Protein AF-A0A645H1V6-F1 (afdb_monomer_lite)

Radius of gyration: 13.67 Å; chains: 1; bounding box: 30×22×35 Å

InterPro domains:
  IPR027461 LD-carboxypeptidase A, C-terminal domain superfamily [G3DSA:3.50.30.60] (1-53)
  IPR027461 LD-carboxypeptidase A, C-terminal domain superfamily [SSF141986] (5-48)
  IPR040921 LD-carboxypeptidase, C-terminal [PF17676] (4-43)

Structure (mmCIF, N/CA/C/O backbone):
data_AF-A0A645H1V6-F1
#
_entry.id   AF-A0A645H1V6-F1
#
loop_
_atom_site.group_PDB
_atom_site.id
_atom_site.type_symbol
_atom_site.label_atom_id
_atom_site.label_alt_id
_atom_site.label_comp_id
_atom_site.label_asym_id
_atom_site.label_entity_id
_atom_site.label_seq_id
_atom_site.pdbx_PDB_ins_code
_atom_si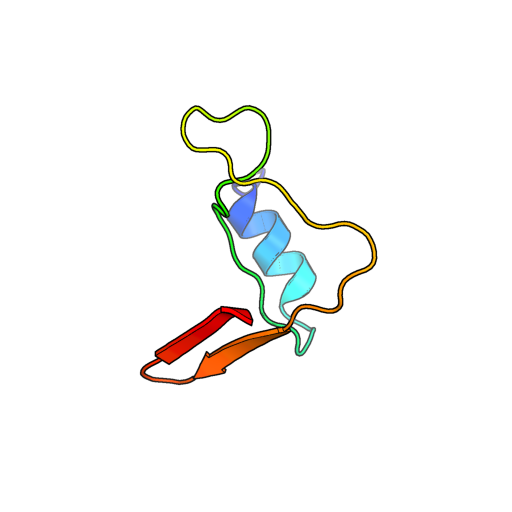te.Cartn_x
_atom_site.Cartn_y
_atom_site.Cartn_z
_atom_site.occupancy
_atom_site.B_iso_or_equiv
_atom_site.auth_seq_id
_atom_site.auth_comp_id
_atom_site.auth_asym_id
_atom_site.auth_atom_id
_atom_site.pdbx_PDB_model_num
ATOM 1 N N . MET A 1 1 ? 12.626 -6.540 24.701 1.00 54.09 1 MET A N 1
ATOM 2 C CA . MET A 1 1 ? 12.166 -7.482 23.661 1.00 54.09 1 MET A CA 1
ATOM 3 C C . MET A 1 1 ? 11.731 -6.630 22.484 1.00 54.09 1 MET A C 1
ATOM 5 O O . MET A 1 1 ? 10.817 -5.839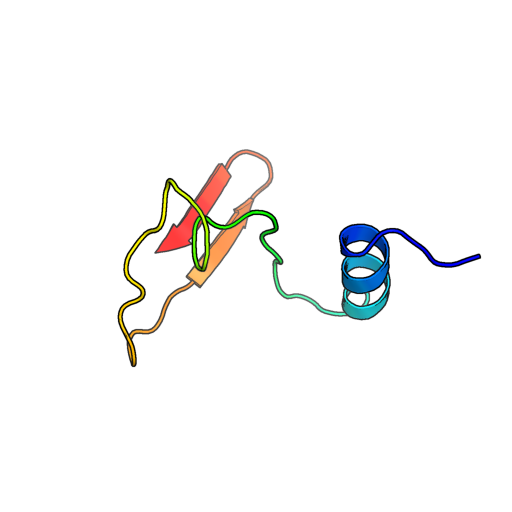 22.660 1.00 54.09 1 MET A O 1
ATOM 9 N N . TYR A 1 2 ? 12.464 -6.656 21.371 1.00 61.47 2 TYR A N 1
ATOM 10 C CA . TYR A 1 2 ? 12.101 -5.864 20.192 1.00 61.47 2 TYR A CA 1
ATOM 11 C C . TYR A 1 2 ? 11.050 -6.636 19.392 1.00 61.47 2 TYR A C 1
ATOM 13 O O . TYR A 1 2 ? 11.229 -7.829 19.152 1.00 61.47 2 TYR A O 1
ATOM 21 N N . SER A 1 3 ? 9.955 -5.974 19.028 1.00 74.44 3 SER A N 1
ATOM 22 C CA . SER A 1 3 ? 8.955 -6.487 18.089 1.00 74.44 3 SER A CA 1
ATOM 23 C C . SER A 1 3 ? 9.552 -6.637 16.689 1.00 74.44 3 SER A C 1
ATOM 25 O O . SER A 1 3 ? 10.516 -5.943 16.341 1.00 74.44 3 SER A O 1
ATOM 27 N N . ALA A 1 4 ? 8.975 -7.512 15.860 1.00 90.88 4 ALA A N 1
ATOM 28 C CA . ALA A 1 4 ? 9.358 -7.573 14.452 1.00 90.88 4 ALA A CA 1
ATOM 29 C C . ALA A 1 4 ? 9.108 -6.211 13.775 1.00 90.88 4 ALA A C 1
ATOM 31 O O . ALA A 1 4 ? 8.282 -5.414 14.230 1.00 90.88 4 ALA A O 1
ATOM 32 N N . LEU A 1 5 ? 9.812 -5.912 12.678 1.00 91.44 5 LEU A N 1
ATOM 33 C CA . LEU A 1 5 ? 9.701 -4.609 12.008 1.00 91.44 5 LEU A CA 1
ATOM 34 C C . LEU A 1 5 ? 8.245 -4.266 11.646 1.00 91.44 5 LEU A C 1
ATOM 36 O O . LEU A 1 5 ? 7.786 -3.160 11.921 1.00 91.44 5 LEU A O 1
ATOM 40 N N . TYR A 1 6 ? 7.506 -5.224 11.081 1.00 94.06 6 TYR A N 1
ATOM 41 C CA . TYR A 1 6 ? 6.106 -5.023 10.699 1.00 94.06 6 TYR A CA 1
ATOM 42 C C . TYR A 1 6 ? 5.196 -4.791 11.904 1.00 94.06 6 TYR A C 1
ATOM 4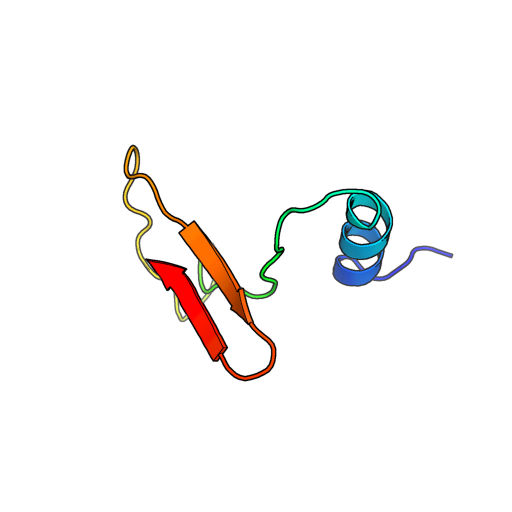4 O O . TYR A 1 6 ? 4.369 -3.887 11.867 1.00 94.06 6 TYR A O 1
ATOM 52 N N . GLU A 1 7 ? 5.392 -5.537 12.992 1.00 94.88 7 GLU A N 1
ATOM 53 C CA . GLU A 1 7 ? 4.644 -5.352 14.242 1.00 94.88 7 GLU A CA 1
ATOM 54 C C . GLU A 1 7 ? 4.918 -3.977 14.857 1.00 94.88 7 GLU A C 1
ATOM 56 O O . GLU A 1 7 ? 3.996 -3.292 15.295 1.00 94.88 7 GLU A O 1
ATOM 61 N N . SER A 1 8 ? 6.179 -3.541 14.828 1.00 95.44 8 SER A N 1
ATOM 62 C CA . SER A 1 8 ? 6.597 -2.228 15.327 1.00 95.44 8 SER A CA 1
ATOM 63 C C . SER A 1 8 ? 5.911 -1.099 14.554 1.00 95.44 8 SER A C 1
ATOM 65 O O . SER A 1 8 ? 5.359 -0.180 15.156 1.00 95.44 8 SER A O 1
ATOM 67 N N . ILE A 1 9 ? 5.892 -1.184 13.218 1.00 95.19 9 ILE A N 1
ATOM 68 C CA . ILE A 1 9 ? 5.218 -0.197 12.362 1.00 95.19 9 ILE A CA 1
ATOM 69 C C . ILE A 1 9 ? 3.705 -0.234 12.596 1.00 95.19 9 ILE A C 1
ATOM 71 O O . ILE A 1 9 ? 3.108 0.816 12.827 1.00 95.19 9 ILE A O 1
ATOM 75 N N . ALA A 1 10 ? 3.095 -1.425 12.584 1.00 95.19 10 ALA A N 1
ATOM 76 C CA . ALA A 1 10 ? 1.661 -1.603 12.806 1.00 95.19 10 ALA A CA 1
ATOM 77 C C . ALA A 1 10 ? 1.217 -1.025 14.159 1.00 95.19 10 ALA A C 1
ATOM 79 O O . ALA A 1 10 ? 0.197 -0.344 14.228 1.00 95.19 10 ALA A O 1
ATOM 80 N N . SER A 1 11 ? 2.013 -1.224 15.214 1.00 96.38 11 SER A N 1
ATOM 81 C CA . SER A 1 11 ? 1.733 -0.678 16.543 1.00 96.38 11 SER A CA 1
ATOM 82 C C . SER A 1 11 ? 1.750 0.849 16.568 1.00 96.38 11 SER A C 1
ATOM 84 O O . SER A 1 11 ? 0.904 1.450 17.225 1.00 96.38 11 SER A O 1
ATOM 86 N N . VAL A 1 12 ? 2.703 1.488 15.886 1.00 96.12 12 VAL A N 1
ATOM 87 C CA . VAL A 1 12 ? 2.828 2.956 15.880 1.00 96.12 12 VAL A CA 1
ATOM 88 C C . VAL A 1 12 ? 1.699 3.609 15.083 1.00 96.12 12 VAL A C 1
ATOM 90 O O . VAL A 1 12 ? 1.206 4.670 15.460 1.00 96.12 12 VAL A O 1
ATOM 93 N N . VAL A 1 13 ? 1.268 2.977 13.990 1.00 96.81 13 VAL A N 1
ATOM 94 C CA . VAL A 1 13 ? 0.258 3.550 13.086 1.00 96.81 13 VAL A CA 1
ATOM 95 C C . VAL A 1 13 ? -1.183 3.166 13.438 1.00 96.81 13 VAL A C 1
ATOM 97 O O . VAL A 1 13 ? -2.109 3.687 12.823 1.00 96.81 13 VAL A O 1
ATOM 100 N N . ALA A 1 14 ? -1.397 2.311 14.443 1.00 96.00 14 ALA A N 1
ATOM 101 C CA . ALA A 1 14 ? -2.715 1.781 14.813 1.00 96.00 14 ALA A CA 1
ATOM 102 C C . ALA A 1 14 ? -3.771 2.857 15.139 1.00 96.00 14 ALA A C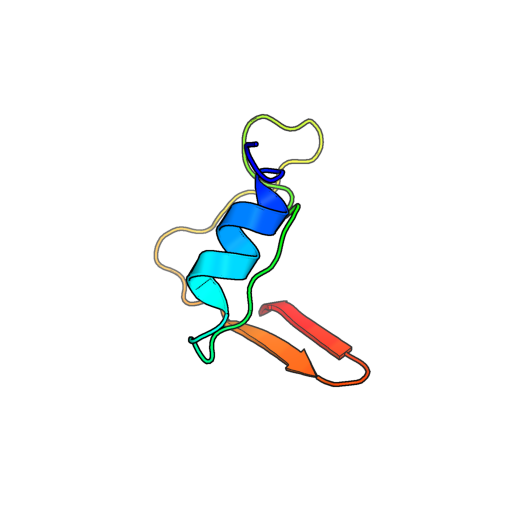 1
ATOM 104 O O . ALA A 1 14 ? -4.965 2.612 14.988 1.00 96.00 14 ALA A O 1
ATOM 105 N N . GLY A 1 15 ? -3.348 4.047 15.577 1.00 97.00 15 GLY A N 1
ATOM 106 C CA . GLY A 1 15 ? -4.240 5.168 15.890 1.00 97.00 15 GLY A CA 1
ATOM 107 C C . GLY A 1 15 ? -4.668 6.021 14.690 1.00 97.00 15 GLY A C 1
ATOM 108 O O . GLY A 1 15 ? -5.412 6.983 14.875 1.00 97.00 15 GLY A O 1
ATOM 109 N N . TYR A 1 16 ? -4.199 5.720 13.477 1.00 97.31 16 TYR A N 1
ATOM 110 C CA . TYR A 1 16 ? -4.439 6.547 12.295 1.00 97.31 16 TYR A CA 1
ATOM 111 C C . TYR A 1 16 ? -5.367 5.868 11.286 1.00 97.31 16 TYR A C 1
ATOM 113 O O . TYR A 1 16 ? -5.295 4.670 11.036 1.00 97.31 16 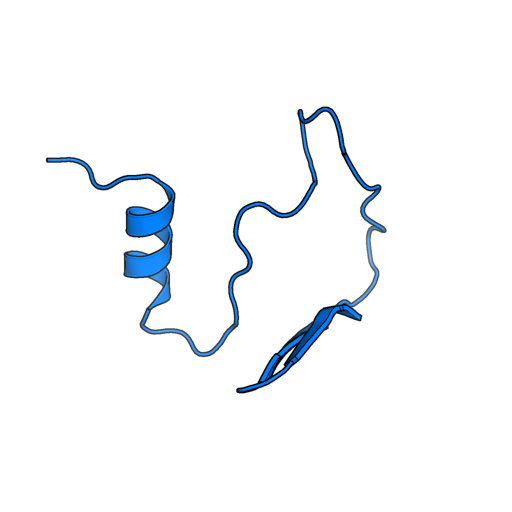TYR A O 1
ATOM 121 N N . ALA A 1 17 ? -6.212 6.672 10.638 1.00 94.94 17 ALA A N 1
ATOM 122 C CA . ALA A 1 17 ? -7.199 6.210 9.664 1.00 94.94 17 ALA A CA 1
ATOM 123 C C . ALA A 1 17 ? -6.661 6.203 8.219 1.00 94.94 17 ALA A C 1
ATOM 125 O O . ALA A 1 17 ? -7.342 6.649 7.293 1.00 94.94 17 ALA A O 1
ATOM 126 N N . PHE A 1 18 ? -5.429 5.728 8.012 1.00 94.69 18 PHE A N 1
ATOM 127 C CA . PHE A 1 18 ? -4.881 5.490 6.675 1.00 94.69 18 PHE A CA 1
ATOM 128 C C . PHE A 1 18 ? -4.477 4.021 6.506 1.00 94.69 18 PHE A C 1
ATOM 130 O O . PHE A 1 18 ? -4.0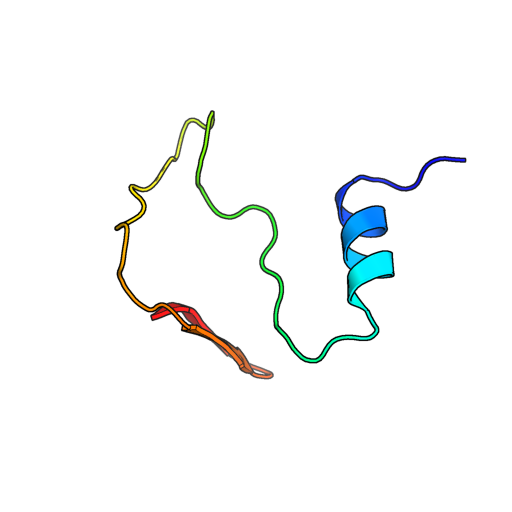14 3.395 7.459 1.00 94.69 18 PHE A O 1
ATOM 137 N N . PRO A 1 19 ? -4.640 3.446 5.303 1.00 95.62 19 PRO A N 1
ATOM 138 C CA . PRO A 1 19 ? -4.237 2.072 5.055 1.00 95.62 19 PRO A CA 1
ATOM 139 C C . PRO A 1 19 ? -2.714 1.961 4.938 1.00 95.62 19 PRO A C 1
ATOM 141 O O . PRO A 1 19 ? -2.051 2.851 4.403 1.00 95.62 19 PRO A O 1
ATOM 144 N N . VAL A 1 20 ? -2.173 0.824 5.374 1.00 95.00 20 VAL A N 1
ATOM 145 C CA . VAL A 1 20 ? -0.754 0.477 5.238 1.00 95.00 20 VAL A CA 1
ATOM 146 C C . VAL A 1 20 ? -0.637 -0.815 4.439 1.00 95.00 20 VAL A C 1
ATOM 148 O O . VAL A 1 20 ? -1.305 -1.800 4.743 1.00 95.00 20 VAL A O 1
ATOM 151 N N . CYS A 1 21 ? 0.210 -0.804 3.408 1.00 94.69 21 CYS A N 1
ATOM 152 C CA . CYS A 1 21 ? 0.563 -1.986 2.628 1.00 94.69 21 CYS A CA 1
ATOM 153 C C . CYS A 1 21 ? 1.992 -2.395 2.976 1.00 94.69 21 CYS A C 1
ATOM 155 O O . CYS A 1 21 ? 2.927 -1.628 2.747 1.00 94.69 21 CYS A O 1
ATOM 157 N N . PHE A 1 22 ? 2.159 -3.600 3.511 1.00 93.50 22 PHE A N 1
ATOM 158 C CA . PHE A 1 22 ? 3.472 -4.213 3.688 1.00 93.50 22 PHE A CA 1
ATOM 159 C C . PHE A 1 22 ? 3.865 -4.991 2.432 1.00 93.50 22 PHE A C 1
ATOM 161 O O . PHE A 1 22 ? 3.004 -5.332 1.623 1.00 93.50 22 PHE A O 1
ATOM 168 N N . ASP A 1 23 ? 5.166 -5.241 2.278 1.00 92.00 23 ASP A N 1
ATOM 169 C CA . ASP A 1 23 ? 5.730 -6.037 1.179 1.00 92.00 23 ASP A CA 1
ATOM 170 C C . ASP A 1 23 ? 5.367 -5.519 -0.229 1.00 92.00 23 ASP A C 1
ATOM 172 O O . ASP A 1 23 ? 5.184 -6.275 -1.181 1.00 92.00 23 ASP A O 1
ATOM 176 N N . PHE A 1 24 ? 5.238 -4.194 -0.377 1.00 93.56 24 PHE A N 1
ATOM 177 C CA . PHE A 1 24 ? 5.044 -3.609 -1.699 1.00 93.56 24 PHE A CA 1
ATOM 178 C C . PHE A 1 24 ? 6.327 -3.808 -2.535 1.00 93.56 24 PHE A C 1
ATOM 180 O O . PHE A 1 24 ? 7.408 -3.477 -2.044 1.00 93.56 24 PHE A O 1
ATOM 187 N N . PRO A 1 25 ? 6.234 -4.314 -3.780 1.00 94.88 25 PRO A N 1
ATOM 188 C CA . PRO A 1 25 ? 7.369 -4.692 -4.637 1.00 94.88 25 PRO A CA 1
ATOM 189 C C . PRO A 1 25 ? 8.182 -3.490 -5.148 1.00 94.88 25 PRO A C 1
ATOM 191 O O . PRO A 1 25 ? 8.175 -3.166 -6.338 1.00 94.88 25 PRO A O 1
ATOM 194 N N . VAL A 1 26 ? 8.886 -2.811 -4.241 1.00 94.38 26 VAL A N 1
ATOM 195 C CA . VAL A 1 26 ? 9.763 -1.677 -4.533 1.00 94.38 26 VAL A CA 1
ATOM 196 C C . VAL A 1 26 ? 11.036 -1.700 -3.681 1.00 94.38 26 VAL A C 1
ATOM 198 O O . VAL A 1 26 ? 11.001 -2.016 -2.495 1.00 94.38 26 VAL A O 1
ATOM 201 N N . GLY A 1 27 ? 12.172 -1.327 -4.277 1.00 90.75 27 GLY A N 1
ATOM 202 C CA . GLY A 1 27 ? 13.464 -1.188 -3.597 1.00 90.75 27 GLY A CA 1
ATOM 203 C C . GLY A 1 27 ? 14.503 -2.201 -4.081 1.00 90.75 27 GLY A C 1
ATOM 204 O O . GLY A 1 27 ? 14.533 -2.559 -5.256 1.00 90.75 27 GLY A O 1
ATOM 205 N N . HIS A 1 28 ? 15.374 -2.665 -3.179 1.00 93.62 28 HIS A N 1
ATOM 206 C CA . HIS A 1 28 ? 16.421 -3.652 -3.482 1.00 93.62 28 HIS A CA 1
ATOM 207 C C . HIS A 1 28 ? 15.866 -5.088 -3.476 1.00 93.62 28 HIS A C 1
ATOM 209 O O . HIS A 1 28 ? 16.284 -5.930 -2.684 1.00 93.62 28 HIS A O 1
ATOM 215 N N . VAL A 1 29 ? 14.897 -5.360 -4.351 1.00 94.94 29 VAL A N 1
ATOM 216 C CA . VAL A 1 29 ? 14.230 -6.664 -4.495 1.00 94.94 29 VAL A CA 1
ATOM 217 C C . VAL A 1 29 ? 14.229 -7.120 -5.955 1.00 94.94 29 VAL A C 1
ATOM 219 O O . VAL A 1 29 ? 14.282 -6.304 -6.872 1.00 94.94 29 VAL A O 1
ATOM 222 N N . LYS A 1 30 ? 14.171 -8.439 -6.194 1.00 96.12 30 LYS A N 1
ATOM 223 C CA . LYS A 1 30 ? 14.220 -9.005 -7.558 1.00 96.12 30 LYS A CA 1
ATOM 224 C C . LYS A 1 30 ? 13.014 -8.589 -8.409 1.00 96.12 30 LYS A C 1
ATOM 226 O O . LYS A 1 30 ? 13.171 -8.320 -9.595 1.00 96.12 30 LYS A O 1
ATOM 231 N N . HIS A 1 31 ? 11.820 -8.562 -7.814 1.00 95.94 31 HIS A N 1
ATOM 232 C CA . HIS A 1 31 ? 10.600 -8.080 -8.458 1.00 95.94 31 HIS A CA 1
ATOM 233 C C . HIS A 1 31 ? 10.310 -6.660 -7.968 1.00 95.94 31 HIS A C 1
ATOM 235 O O . HIS A 1 31 ? 9.776 -6.475 -6.880 1.00 95.94 31 HIS A O 1
ATOM 241 N N . ASN A 1 32 ? 10.745 -5.672 -8.749 1.00 96.25 32 ASN A N 1
ATOM 242 C CA . ASN A 1 32 ? 10.754 -4.259 -8.380 1.00 96.25 32 ASN A CA 1
ATOM 243 C C . ASN A 1 32 ? 10.016 -3.442 -9.445 1.00 96.25 32 ASN A C 1
ATOM 245 O O . ASN A 1 32 ? 10.435 -3.427 -10.605 1.00 96.25 32 ASN A O 1
ATOM 249 N N . PHE A 1 33 ? 8.935 -2.766 -9.063 1.00 94.44 33 PHE A N 1
ATOM 250 C CA . PHE A 1 33 ? 8.200 -1.886 -9.967 1.00 94.44 33 PHE A CA 1
ATOM 251 C C . PHE A 1 33 ? 8.732 -0.449 -9.923 1.00 94.44 33 PHE A C 1
ATOM 253 O O . PHE A 1 33 ? 9.132 0.039 -8.863 1.00 94.44 33 PHE A O 1
ATOM 260 N N . PRO A 1 34 ? 8.698 0.273 -11.058 1.00 93.25 34 PRO A N 1
ATOM 261 C CA . PRO A 1 34 ? 9.012 1.693 -11.071 1.00 93.25 34 PRO A CA 1
ATOM 262 C C . PRO A 1 34 ? 7.939 2.485 -10.314 1.00 93.25 34 PRO A C 1
ATOM 264 O O . PRO A 1 34 ? 6.740 2.272 -10.501 1.00 93.25 34 PRO A O 1
ATOM 267 N N . LEU A 1 35 ? 8.370 3.452 -9.504 1.00 92.69 35 LEU A N 1
ATOM 268 C CA . LEU A 1 35 ? 7.475 4.429 -8.892 1.00 92.69 35 LEU A CA 1
ATOM 269 C C . LEU A 1 35 ? 7.440 5.704 -9.732 1.00 92.69 35 LEU A C 1
ATOM 271 O O . LEU A 1 35 ? 8.478 6.304 -10.019 1.00 92.69 35 LEU A O 1
ATOM 275 N N . VAL A 1 36 ? 6.238 6.143 -10.103 1.00 93.75 36 VAL A N 1
ATOM 276 C CA . VAL A 1 36 ? 6.054 7.389 -10.851 1.00 93.75 36 VAL A CA 1
ATOM 277 C C . VAL A 1 36 ? 6.017 8.563 -9.877 1.00 93.75 36 VAL A C 1
ATOM 279 O O . VAL A 1 36 ? 5.060 8.737 -9.124 1.00 93.75 36 VAL A O 1
ATOM 282 N N . MET A 1 37 ? 7.061 9.386 -9.905 1.00 94.44 37 MET A N 1
ATOM 283 C CA . MET A 1 37 ? 7.183 10.540 -9.014 1.00 94.44 37 MET A CA 1
ATOM 284 C C . MET A 1 37 ? 6.181 11.643 -9.374 1.00 94.44 37 MET A C 1
ATOM 286 O O . MET A 1 37 ? 5.909 11.902 -10.545 1.00 94.44 37 MET A O 1
ATOM 290 N N . GLY A 1 38 ? 5.629 12.304 -8.353 1.00 95.81 38 GLY A N 1
ATOM 291 C CA . GLY A 1 38 ? 4.697 13.427 -8.517 1.00 95.81 38 GLY A CA 1
ATOM 292 C C . GLY A 1 38 ? 3.273 13.043 -8.937 1.00 95.81 38 GLY A C 1
ATOM 293 O O . GLY A 1 38 ? 2.430 13.926 -9.096 1.00 95.81 38 GLY A O 1
ATOM 294 N N . LYS A 1 39 ? 2.969 11.750 -9.104 1.00 94.69 39 LYS A N 1
ATOM 295 C CA . LYS A 1 39 ? 1.595 11.276 -9.314 1.00 94.69 39 LYS A CA 1
ATOM 296 C C . LYS A 1 39 ? 0.894 11.033 -7.982 1.00 94.69 39 LYS A C 1
ATOM 298 O O . LYS A 1 39 ? 1.487 10.537 -7.030 1.00 94.69 39 LYS A O 1
ATOM 303 N N . THR A 1 40 ? -0.393 11.358 -7.938 1.00 95.62 40 THR A N 1
ATOM 304 C CA . THR A 1 40 ? -1.268 10.980 -6.827 1.00 95.62 40 THR A CA 1
ATOM 305 C C . THR A 1 40 ? -1.684 9.526 -6.992 1.00 95.62 40 THR A C 1
ATOM 307 O O . THR A 1 40 ? -2.193 9.162 -8.047 1.00 95.62 40 THR A O 1
ATOM 310 N N . ALA A 1 41 ? -1.508 8.734 -5.937 1.00 93.12 41 ALA A N 1
ATOM 311 C CA . ALA A 1 41 ? -2.014 7.371 -5.840 1.00 93.12 41 ALA A CA 1
ATOM 312 C C . ALA A 1 41 ? -2.913 7.230 -4.604 1.00 93.12 41 ALA A C 1
ATOM 314 O O . ALA A 1 41 ? -2.778 7.978 -3.628 1.00 93.12 41 ALA A O 1
ATOM 315 N N . LYS A 1 42 ? -3.834 6.270 -4.632 1.00 95.56 42 LYS A N 1
ATOM 316 C CA . LYS A 1 42 ? -4.749 5.946 -3.541 1.00 95.56 42 LYS A CA 1
ATOM 317 C C . LYS A 1 42 ? -4.831 4.436 -3.353 1.00 95.56 42 LYS A C 1
ATOM 319 O O . LYS A 1 42 ? -5.259 3.705 -4.245 1.00 95.56 42 LYS A O 1
ATOM 324 N N . LEU A 1 43 ? -4.511 3.999 -2.140 1.00 96.88 43 LEU A N 1
ATOM 325 C CA . LEU A 1 43 ? -4.814 2.661 -1.654 1.00 96.88 43 LEU A CA 1
ATOM 326 C C . LEU A 1 43 ? -6.198 2.672 -0.993 1.00 96.88 43 LEU A C 1
ATOM 328 O O . LEU A 1 43 ? -6.468 3.490 -0.114 1.00 96.88 43 LEU A O 1
ATOM 332 N N . VAL A 1 44 ? -7.089 1.790 -1.435 1.00 96.62 44 VAL A N 1
ATOM 333 C CA . VAL A 1 44 ? -8.430 1.608 -0.870 1.00 96.62 44 VAL A CA 1
ATOM 334 C C . VAL A 1 44 ? -8.570 0.162 -0.428 1.00 96.62 44 VAL A C 1
ATOM 336 O O . VAL A 1 44 ? -8.462 -0.746 -1.248 1.00 96.62 44 VAL A O 1
ATOM 339 N N . VAL A 1 45 ? -8.842 -0.031 0.859 1.00 96.00 45 VAL A N 1
ATOM 340 C CA . VAL A 1 45 ? -9.096 -1.340 1.463 1.00 96.00 45 VAL A CA 1
ATOM 341 C C . VAL A 1 45 ? -10.583 -1.423 1.794 1.00 96.00 45 VAL A C 1
ATOM 343 O O . VAL A 1 45 ? -11.122 -0.533 2.451 1.00 96.00 45 VAL A O 1
ATOM 346 N N . LYS A 1 46 ? -11.249 -2.453 1.278 1.00 95.94 46 LYS A N 1
ATOM 347 C CA . LYS A 1 46 ? -12.643 -2.821 1.555 1.00 95.94 46 LYS A CA 1
ATOM 348 C C . LYS A 1 46 ? -12.670 -4.268 2.036 1.00 95.94 46 LYS A C 1
ATOM 350 O O . LYS A 1 46 ? -11.749 -5.019 1.725 1.00 95.94 46 LYS A O 1
ATOM 355 N N . ASP A 1 47 ? -13.764 -4.675 2.668 1.00 96.31 47 ASP A N 1
ATOM 356 C CA . ASP A 1 47 ? -13.931 -6.018 3.244 1.00 96.31 47 ASP A CA 1
ATOM 357 C C . ASP A 1 47 ? -13.573 -7.160 2.273 1.00 96.31 47 ASP A C 1
ATOM 359 O O . ASP A 1 47 ? -12.931 -8.131 2.663 1.00 96.31 47 ASP A O 1
ATOM 363 N N . ASN A 1 48 ? -13.910 -7.012 0.984 1.00 96.69 48 ASN A N 1
ATOM 364 C CA . ASN A 1 48 ? -13.702 -8.050 -0.035 1.00 96.69 48 ASN A CA 1
ATOM 365 C C . ASN A 1 48 ? -12.773 -7.612 -1.181 1.00 96.69 48 ASN A C 1
ATOM 367 O O . ASN A 1 48 ? -12.678 -8.308 -2.194 1.00 96.69 48 ASN A O 1
ATOM 371 N N . GLN A 1 49 ? -12.142 -6.436 -1.094 1.00 96.75 49 GLN A N 1
ATOM 372 C CA . GLN A 1 49 ? -11.353 -5.904 -2.208 1.00 96.75 49 GLN A CA 1
ATOM 373 C C . GLN A 1 49 ? -10.269 -4.928 -1.754 1.00 96.75 49 GLN A C 1
ATOM 375 O O . GLN A 1 49 ? -10.518 -4.027 -0.956 1.00 96.75 49 GLN A O 1
ATOM 380 N N . VAL A 1 50 ? -9.098 -5.027 -2.382 1.00 96.31 50 VAL A N 1
ATOM 381 C CA . VAL A 1 50 ? -8.034 -4.022 -2.302 1.00 96.31 50 VAL A CA 1
ATOM 382 C C . VAL A 1 50 ? -7.851 -3.390 -3.678 1.00 96.31 50 VAL A C 1
ATOM 384 O O . VAL A 1 50 ? -7.753 -4.094 -4.682 1.00 96.31 50 VAL A O 1
ATOM 387 N N . ILE A 1 51 ? -7.839 -2.058 -3.737 1.00 96.75 51 ILE A N 1
ATOM 388 C CA . ILE A 1 51 ? -7.654 -1.291 -4.974 1.00 96.75 51 ILE A CA 1
ATOM 389 C C . ILE A 1 51 ? -6.482 -0.334 -4.779 1.00 96.75 51 ILE A C 1
ATOM 391 O O . ILE A 1 51 ? -6.502 0.482 -3.858 1.00 96.75 51 ILE A O 1
ATOM 395 N N . PHE A 1 52 ? -5.507 -0.390 -5.682 1.00 94.25 52 PHE A N 1
ATOM 396 C CA . PHE A 1 52 ? -4.434 0.593 -5.790 1.00 94.25 52 PHE A CA 1
ATOM 397 C C . PHE A 1 52 ? -4.547 1.294 -7.145 1.00 94.25 52 PHE A C 1
ATOM 399 O O . PHE A 1 52 ? -4.594 0.621 -8.175 1.00 94.25 52 PHE A O 1
ATOM 406 N N . LYS A 1 53 ? -4.685 2.621 -7.140 1.00 91.19 53 LYS A N 1
ATOM 407 C CA . LYS A 1 53 ? -4.911 3.433 -8.345 1.00 91.19 53 LYS A CA 1
ATOM 408 C C . LYS A 1 53 ? -4.241 4.789 -8.263 1.00 91.19 53 LYS A C 1
ATOM 410 O O . LYS A 1 53 ? -4.079 5.269 -7.121 1.00 91.19 53 LYS A O 1
#

Foldseek 3Di:
DDDDPVVVVCVVCVPDDADDDPPDQDDPDPRHDDDDPPDDWDWDDDPPDIDID

Sequence (53 aa):
MYSALYESIASVVAGYAFPVCFDFPVGHVKHNFPLVMGKTAKLVVKDNQVIFK

Secondary structure (DSSP, 8-state):
-PPPHHHHHHHHHTTSSS---SS-S-SSSSS-PPP-TT----EEEETTEEEE-

Organism: NCBI:txid1076179

pLDDT: mean 93.11, std 7.73, range [54.09, 97.31]